Protein AF-A0A7W0XVF6-F1 (afdb_monomer)

Foldseek 3Di:
DDPPPPPPPPPPPPPPDQDPLLVVLLVLLLVQLVVLLVVLVCLLVCVQVVLVVCVVPPVDPDDSVVSSVVSNVSSVVSNVLSVLSNVLSVVSSVLAPVSLVSLLVSLVVLLVVLVVCVVVVVPPVSVVSNVSSVSSNVSCPDPSNVVSNDDDPDPPPPPDPPDDD

Radius of gyration: 24.44 Å; Cα contacts (8 Å, |Δi|>4): 143; chains: 1; bounding box: 48×27×88 Å

Solvent-accessible surface area (backbone atoms only — not comparable to full-atom values): 9059 Å² total; per-residue (Å²): 135,84,80,80,70,76,78,70,77,76,73,72,84,66,79,85,67,75,49,72,46,49,51,50,31,28,50,48,27,38,50,52,12,48,53,33,35,52,50,18,51,48,46,61,74,43,33,69,60,54,44,50,51,48,42,72,72,59,77,48,88,68,54,69,68,59,49,44,49,49,51,48,53,54,22,53,51,31,37,53,53,12,51,49,24,40,51,22,21,57,35,44,73,68,36,42,57,69,25,54,55,50,39,47,54,50,30,48,50,46,31,53,56,19,49,55,34,40,76,72,63,52,50,70,62,20,51,50,47,30,52,50,23,51,50,36,47,56,34,59,67,34,70,72,38,49,60,56,36,50,76,77,81,73,75,76,71,75,76,74,78,92,76,88,128

Secondary structure (DSSP, 8-state):
----------------PPPHHHHHHHHHHHHHHHHHHHHHHHHHHTHHHHHHHHHHHH---S-HHHHHHHHHHHHHHHHHHHHHHHHHHHHHHTT-HHHHHHHHHHHHHHHHHHHHHHHTT-HHHHHHHHHHHHHHHHHHHSHHHHHHTSPPPP-------S---

Structure (mmCIF, N/CA/C/O backbone):
data_AF-A0A7W0XVF6-F1
#
_entry.id   AF-A0A7W0XVF6-F1
#
loop_
_atom_site.group_PDB
_atom_site.id
_atom_site.type_symbol
_atom_site.label_atom_id
_atom_site.label_alt_id
_atom_site.label_comp_id
_atom_site.label_asym_id
_atom_site.label_entity_id
_atom_site.label_seq_id
_atom_site.pdbx_PDB_ins_code
_atom_site.Cartn_x
_atom_site.Cartn_y
_atom_site.Cartn_z
_atom_site.occupancy
_atom_site.B_iso_or_equiv
_atom_site.auth_seq_id
_atom_site.auth_comp_id
_atom_site.auth_asym_id
_atom_site.auth_atom_id
_atom_site.pdbx_PDB_model_num
ATOM 1 N N . MET A 1 1 ? -26.025 3.541 58.270 1.00 55.50 1 MET A N 1
ATOM 2 C CA . MET A 1 1 ? -26.269 4.374 57.076 1.00 55.50 1 MET A CA 1
ATOM 3 C C . MET A 1 1 ? -25.455 3.740 55.975 1.00 55.50 1 MET A C 1
ATOM 5 O O . MET A 1 1 ? -24.265 4.001 55.889 1.00 55.50 1 MET A O 1
ATOM 9 N N . ASP A 1 2 ? -26.069 2.806 55.255 1.00 56.22 2 ASP A N 1
ATOM 10 C CA . ASP A 1 2 ? -25.401 2.071 54.187 1.00 56.22 2 ASP A CA 1
ATOM 11 C C . ASP A 1 2 ? -25.319 2.967 52.956 1.00 56.22 2 ASP A C 1
ATOM 13 O O . ASP A 1 2 ? -26.329 3.378 52.381 1.00 56.22 2 ASP A O 1
ATOM 17 N N . GLU A 1 3 ? -24.092 3.325 52.607 1.00 61.44 3 GLU A N 1
ATOM 18 C CA . GLU A 1 3 ? -23.763 4.113 51.435 1.00 61.44 3 GLU A CA 1
ATOM 19 C C . GLU A 1 3 ? -24.025 3.240 50.201 1.00 61.44 3 GLU A C 1
ATOM 21 O O . GLU A 1 3 ? -23.251 2.345 49.853 1.00 61.44 3 GLU A O 1
ATOM 26 N N . LEU A 1 4 ? -25.185 3.458 49.576 1.00 62.78 4 LEU A N 1
ATOM 27 C CA . LEU A 1 4 ? -25.559 2.893 48.283 1.00 62.78 4 LEU A CA 1
ATOM 28 C C . LEU A 1 4 ? -24.587 3.426 47.228 1.00 62.78 4 LEU A C 1
ATOM 30 O O . LEU A 1 4 ? -24.886 4.378 46.511 1.00 62.78 4 LEU A O 1
ATOM 34 N N . THR A 1 5 ? -23.406 2.820 47.142 1.00 67.88 5 THR A N 1
ATOM 35 C CA . THR A 1 5 ? -22.471 3.046 46.045 1.00 67.88 5 THR A CA 1
ATOM 36 C C . THR A 1 5 ? -23.208 2.698 44.752 1.00 67.88 5 THR A C 1
ATOM 38 O O . THR A 1 5 ? -23.641 1.551 44.580 1.00 67.88 5 THR A O 1
ATOM 41 N N . PRO A 1 6 ? -23.422 3.670 43.845 1.00 66.69 6 PRO A N 1
ATOM 42 C CA . PRO A 1 6 ? -24.086 3.406 42.583 1.00 66.69 6 PRO A CA 1
ATOM 43 C C . PRO A 1 6 ? -23.296 2.320 41.868 1.00 66.69 6 PRO A C 1
ATOM 45 O O . PRO A 1 6 ? -22.120 2.508 41.556 1.00 66.69 6 PRO A O 1
ATOM 48 N N . ARG A 1 7 ? -23.922 1.161 41.635 1.00 60.78 7 ARG A N 1
ATOM 49 C CA . ARG A 1 7 ? -23.343 0.130 40.776 1.00 60.78 7 ARG A CA 1
ATOM 50 C C . ARG A 1 7 ? -23.157 0.768 39.411 1.00 60.78 7 ARG A C 1
ATOM 52 O O . ARG A 1 7 ? -24.126 0.950 38.676 1.00 60.78 7 ARG A O 1
ATOM 59 N N . GLN A 1 8 ? -21.924 1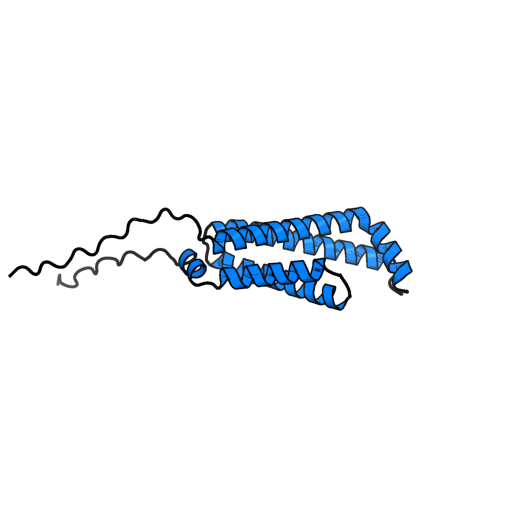.165 39.119 1.00 62.41 8 GLN A N 1
ATOM 60 C CA . GLN A 1 8 ? -21.558 1.726 37.836 1.00 62.41 8 GLN A CA 1
ATOM 61 C C . GLN A 1 8 ? -21.966 0.687 36.789 1.00 62.41 8 GLN A C 1
ATOM 63 O O . GLN A 1 8 ? -21.522 -0.462 36.896 1.00 62.41 8 GLN A O 1
ATOM 68 N N . PRO A 1 9 ? -22.869 1.028 35.852 1.00 54.50 9 PRO A N 1
ATOM 69 C CA . PRO A 1 9 ? -23.349 0.080 34.867 1.00 54.50 9 PRO A CA 1
ATOM 70 C C . PRO A 1 9 ? -22.137 -0.525 34.172 1.00 54.50 9 PRO A C 1
ATOM 72 O O . PRO A 1 9 ? -21.354 0.192 33.546 1.00 54.50 9 PRO A O 1
ATOM 75 N N . THR A 1 10 ? -21.946 -1.833 34.331 1.00 56.50 10 THR A N 1
ATOM 76 C CA . THR A 1 10 ? -20.981 -2.600 33.555 1.00 56.50 10 THR A CA 1
ATOM 77 C C . THR A 1 10 ? -21.386 -2.423 32.105 1.00 56.50 10 THR A C 1
ATOM 79 O O . THR A 1 10 ? -22.353 -3.028 31.643 1.00 56.50 10 THR A O 1
ATOM 82 N N . ALA A 1 11 ? -20.709 -1.501 31.415 1.00 57.53 11 ALA A N 1
ATOM 83 C CA . ALA A 1 11 ? -20.992 -1.208 30.024 1.00 57.53 11 ALA A CA 1
ATOM 84 C C . ALA A 1 11 ? -20.984 -2.545 29.269 1.00 57.53 11 ALA A C 1
ATOM 86 O O . ALA A 1 11 ? -20.027 -3.315 29.424 1.00 57.53 11 ALA A O 1
ATOM 87 N N . PRO A 1 12 ? -22.060 -2.870 28.530 1.00 49.75 12 PRO A N 1
ATOM 88 C CA . PRO A 1 12 ? -22.161 -4.148 27.850 1.00 49.75 12 PRO A CA 1
ATOM 89 C C . PRO A 1 12 ? -20.921 -4.322 26.983 1.00 49.75 12 PRO A C 1
ATOM 91 O O . PRO A 1 12 ? -20.502 -3.374 26.316 1.00 49.75 12 PRO A O 1
ATOM 94 N N . ALA A 1 13 ? -20.322 -5.515 27.035 1.00 53.12 13 ALA A N 1
ATOM 95 C CA . ALA A 1 13 ? -19.206 -5.899 26.186 1.00 53.12 13 ALA A CA 1
ATOM 96 C C . ALA A 1 13 ? -19.626 -5.662 24.734 1.00 53.12 13 ALA A C 1
ATOM 98 O O . ALA A 1 13 ? -20.335 -6.476 24.142 1.00 53.12 13 ALA A O 1
ATOM 99 N N . SER A 1 14 ? -19.277 -4.492 24.199 1.00 55.81 14 SER A N 1
ATOM 100 C CA . SER A 1 14 ? -19.710 -4.078 22.879 1.00 55.81 14 SER A CA 1
ATOM 101 C C . SER A 1 14 ? -19.235 -5.148 21.912 1.00 55.81 14 SER A C 1
ATOM 103 O O . SER A 1 14 ? -18.069 -5.558 21.940 1.00 55.81 14 SER A O 1
ATOM 105 N N . SER A 1 15 ? -20.161 -5.671 21.104 1.00 53.00 15 SER A N 1
ATOM 106 C CA . SER A 1 15 ? -19.811 -6.570 20.013 1.00 53.00 15 SER A CA 1
ATOM 107 C C . SER A 1 15 ? -18.684 -5.881 19.253 1.00 53.00 15 SER A C 1
ATOM 109 O O . SER A 1 15 ? -18.896 -4.781 18.736 1.00 53.00 15 SER A O 1
ATOM 111 N N . ARG A 1 16 ? -17.475 -6.454 19.287 1.00 70.12 16 ARG A N 1
ATOM 112 C CA . ARG A 1 16 ? -16.251 -5.824 18.775 1.00 70.12 16 ARG A CA 1
ATOM 113 C C . ARG A 1 16 ? -16.277 -5.825 17.251 1.00 70.12 16 ARG A C 1
ATOM 115 O O . ARG A 1 16 ? -15.502 -6.513 16.595 1.00 70.12 16 ARG A O 1
ATOM 122 N N . LEU A 1 17 ? -17.225 -5.107 16.671 1.00 81.12 17 LEU A N 1
ATOM 123 C CA . LEU A 1 17 ? -17.181 -4.736 15.276 1.00 81.12 17 LEU A CA 1
ATOM 124 C C . LEU A 1 17 ? -16.053 -3.709 15.144 1.00 81.12 17 LEU A C 1
ATOM 126 O O . LEU A 1 17 ? -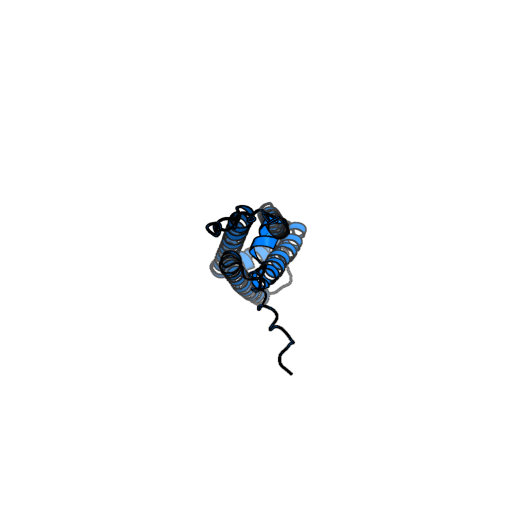16.008 -2.760 15.931 1.00 81.12 17 LEU A O 1
ATOM 130 N N . PRO A 1 18 ? -15.122 -3.899 14.193 1.00 83.19 18 PRO A N 1
ATOM 131 C CA . PRO A 1 18 ? -14.054 -2.938 13.985 1.00 83.19 18 PRO A CA 1
ATOM 132 C C . PRO A 1 18 ? -14.661 -1.564 13.666 1.00 83.19 18 PRO A C 1
ATOM 134 O O . PRO A 1 18 ? -15.617 -1.503 12.877 1.00 83.19 18 PRO A O 1
ATOM 137 N N . PRO A 1 19 ? -14.108 -0.473 14.233 1.00 87.62 19 PRO A N 1
ATOM 138 C CA . PRO A 1 19 ? -14.532 0.885 13.926 1.00 87.62 19 PRO A CA 1
ATOM 139 C C . PRO A 1 19 ? -14.560 1.139 12.419 1.00 87.62 19 PRO A C 1
ATOM 141 O O . PRO A 1 19 ? -13.839 0.498 11.639 1.00 87.62 19 PRO A O 1
ATOM 144 N N . ARG A 1 20 ? -15.399 2.083 11.987 1.00 88.81 20 ARG A N 1
ATOM 145 C CA . ARG A 1 20 ? -15.562 2.406 10.563 1.00 88.81 20 ARG A CA 1
ATOM 146 C C . ARG A 1 20 ? -14.225 2.803 9.935 1.00 88.81 20 ARG A C 1
ATOM 148 O O . ARG A 1 20 ? -13.935 2.398 8.815 1.00 88.81 20 ARG A O 1
ATOM 155 N N . GLU A 1 21 ? -13.398 3.511 10.685 1.00 88.69 21 GLU A N 1
ATOM 156 C CA . GLU A 1 21 ? -12.068 3.987 10.317 1.00 88.69 21 GLU A CA 1
ATOM 157 C C . GLU A 1 21 ? -11.142 2.806 10.020 1.00 88.69 21 GLU A C 1
ATOM 159 O O . GLU A 1 21 ? -10.509 2.757 8.968 1.00 88.69 21 GLU A O 1
ATOM 164 N N . VAL A 1 22 ? -11.139 1.799 10.901 1.00 87.06 22 VAL A N 1
ATOM 165 C CA . VAL A 1 22 ? -10.349 0.570 10.741 1.00 87.06 22 VAL A CA 1
ATOM 166 C C . VAL A 1 22 ? -10.823 -0.214 9.521 1.00 87.06 22 VAL A C 1
ATOM 168 O O . VAL A 1 22 ? -10.000 -0.720 8.760 1.00 87.06 22 VAL A O 1
ATOM 171 N N . ARG A 1 23 ? -12.138 -0.295 9.286 1.00 92.06 23 ARG A N 1
ATOM 172 C CA . ARG A 1 23 ? -12.697 -0.948 8.093 1.00 92.06 23 ARG A CA 1
ATOM 173 C C . ARG A 1 23 ? -12.285 -0.247 6.801 1.00 92.06 23 ARG A C 1
ATOM 175 O O . ARG A 1 23 ? -11.890 -0.932 5.861 1.00 92.06 23 ARG A O 1
ATOM 182 N N . ILE A 1 24 ? -12.368 1.083 6.755 1.00 91.56 24 ILE A N 1
ATOM 183 C CA . ILE A 1 24 ? -11.977 1.870 5.577 1.00 91.56 24 ILE A CA 1
ATOM 184 C C . ILE A 1 24 ? -10.469 1.745 5.347 1.00 91.56 24 ILE A C 1
ATOM 186 O O . ILE A 1 24 ? -10.060 1.415 4.238 1.00 91.56 24 ILE A O 1
ATOM 190 N N . ALA A 1 25 ? -9.649 1.910 6.389 1.00 88.44 25 ALA A N 1
ATOM 191 C CA . ALA A 1 25 ? -8.197 1.755 6.299 1.00 88.44 25 ALA A CA 1
ATOM 192 C C . ALA A 1 25 ? -7.803 0.349 5.824 1.00 88.44 25 ALA A C 1
ATOM 194 O O . ALA A 1 25 ? -6.950 0.199 4.957 1.00 88.44 25 ALA A O 1
ATOM 195 N N . THR A 1 26 ? -8.477 -0.686 6.332 1.00 90.25 26 THR A N 1
ATOM 196 C CA . THR A 1 26 ? -8.285 -2.069 5.877 1.00 90.25 26 THR A CA 1
ATOM 197 C C . THR A 1 26 ? -8.641 -2.220 4.396 1.00 90.25 26 THR A C 1
ATOM 199 O O . THR A 1 26 ? -7.888 -2.837 3.649 1.00 90.25 26 THR A O 1
ATOM 202 N N . GLY A 1 27 ? -9.763 -1.643 3.956 1.00 91.38 27 GLY A N 1
ATOM 203 C CA . GLY A 1 27 ? -10.163 -1.641 2.547 1.00 91.38 27 GLY A CA 1
ATOM 204 C C . GLY A 1 27 ? -9.136 -0.952 1.645 1.00 91.38 27 GLY A C 1
ATOM 205 O O . GLY A 1 27 ? -8.778 -1.500 0.607 1.00 91.38 27 GLY A O 1
ATOM 206 N N . LEU A 1 28 ? -8.605 0.195 2.076 1.00 90.94 28 LEU A N 1
ATOM 207 C CA . LEU A 1 28 ? -7.546 0.914 1.365 1.00 90.94 28 LEU A CA 1
ATOM 208 C C . LEU A 1 28 ? -6.246 0.108 1.295 1.00 90.94 28 LEU A C 1
ATOM 210 O O . LEU A 1 28 ? -5.638 0.053 0.233 1.00 90.94 28 LEU A O 1
ATOM 214 N N . LEU A 1 29 ? -5.842 -0.562 2.379 1.00 90.19 29 LEU A N 1
ATOM 215 C CA . LEU A 1 29 ? -4.668 -1.441 2.381 1.00 90.19 29 LEU A CA 1
ATOM 216 C C . LEU A 1 29 ? -4.820 -2.593 1.378 1.00 90.19 29 LEU A C 1
ATOM 218 O O . LEU A 1 29 ? -3.885 -2.879 0.634 1.00 90.19 29 LEU A O 1
ATOM 222 N N . PHE A 1 30 ? -5.998 -3.220 1.302 1.00 92.31 30 PHE A N 1
ATOM 223 C CA . PHE A 1 30 ? -6.258 -4.251 0.293 1.00 92.31 30 PHE A CA 1
ATOM 224 C C . PHE A 1 30 ? -6.253 -3.686 -1.128 1.00 92.31 30 PHE A C 1
ATOM 226 O O . PHE A 1 30 ? -5.659 -4.299 -2.010 1.00 92.31 30 PHE A O 1
ATOM 233 N N . ALA A 1 31 ? -6.874 -2.525 -1.353 1.00 91.44 31 ALA A N 1
ATOM 234 C CA . ALA A 1 31 ? -6.886 -1.880 -2.662 1.00 91.44 31 ALA A CA 1
ATOM 235 C C . ALA A 1 31 ? -5.466 -1.512 -3.122 1.00 91.44 31 ALA A C 1
ATOM 237 O O . ALA A 1 31 ? -5.085 -1.836 -4.242 1.00 91.44 31 ALA A O 1
ATOM 238 N N . LEU A 1 32 ? -4.658 -0.918 -2.238 1.00 89.06 32 LEU A N 1
ATOM 239 C CA . LEU A 1 32 ? -3.248 -0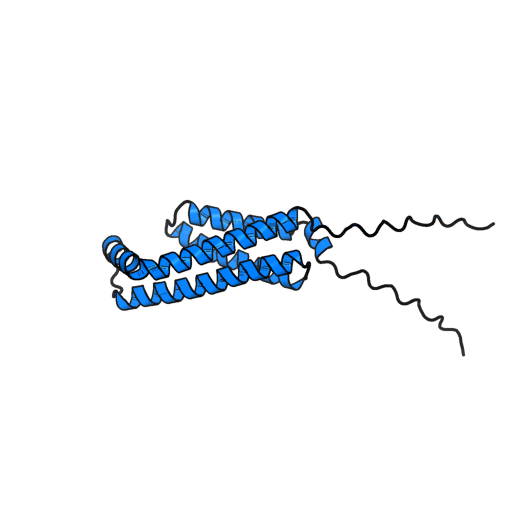.613 -2.487 1.00 89.06 32 LEU A CA 1
ATOM 240 C C . LEU A 1 32 ? -2.453 -1.878 -2.809 1.00 89.06 32 LEU A C 1
ATOM 242 O O . LEU A 1 32 ? -1.758 -1.927 -3.822 1.00 89.06 32 LEU A O 1
ATOM 246 N N . GLY A 1 33 ? -2.600 -2.922 -1.990 1.00 89.19 33 GLY A N 1
ATOM 247 C CA . GLY A 1 33 ? -1.932 -4.200 -2.217 1.00 89.19 33 GLY A CA 1
ATOM 248 C C . GLY A 1 33 ? -2.310 -4.834 -3.557 1.00 89.19 33 GLY A C 1
ATOM 249 O O . GLY A 1 33 ? -1.434 -5.302 -4.286 1.00 89.19 33 GLY A O 1
ATOM 250 N N . ALA A 1 34 ? -3.594 -4.796 -3.920 1.00 91.62 34 ALA A N 1
ATOM 251 C CA . ALA A 1 34 ? -4.093 -5.304 -5.193 1.00 91.62 34 ALA A CA 1
ATOM 252 C C . ALA A 1 34 ? -3.540 -4.508 -6.381 1.00 91.62 34 ALA A C 1
ATOM 254 O O . ALA A 1 34 ? -3.021 -5.109 -7.317 1.00 91.62 34 ALA A O 1
ATOM 255 N N . VAL A 1 35 ? -3.578 -3.172 -6.327 1.00 90.38 35 VAL A N 1
ATOM 256 C CA . VAL A 1 35 ? -3.034 -2.310 -7.389 1.00 90.38 35 VAL A CA 1
ATOM 257 C C . VAL A 1 35 ? -1.534 -2.541 -7.568 1.00 90.38 35 VAL A C 1
ATOM 259 O O . VAL A 1 35 ? -1.082 -2.706 -8.697 1.00 90.38 35 VAL A O 1
ATOM 262 N N . MET A 1 36 ? -0.764 -2.628 -6.480 1.00 87.69 36 MET A N 1
ATOM 263 C CA . MET A 1 36 ? 0.672 -2.925 -6.549 1.00 87.69 36 MET A CA 1
ATOM 264 C C . MET A 1 36 ? 0.952 -4.293 -7.170 1.00 87.69 36 MET A C 1
ATOM 266 O O . MET A 1 36 ? 1.831 -4.416 -8.020 1.00 87.69 36 MET A O 1
ATOM 270 N N . THR A 1 37 ? 0.182 -5.308 -6.778 1.00 90.56 37 THR A N 1
ATOM 271 C CA . THR A 1 37 ? 0.321 -6.674 -7.295 1.00 90.56 37 THR A CA 1
ATOM 272 C C . THR A 1 37 ? -0.010 -6.731 -8.784 1.00 90.56 37 THR A C 1
ATOM 274 O O . THR A 1 37 ? 0.759 -7.287 -9.563 1.00 90.56 37 THR A O 1
ATOM 277 N N . LEU A 1 38 ? -1.118 -6.110 -9.200 1.00 91.06 38 LEU A N 1
ATOM 278 C CA . LEU A 1 38 ? -1.510 -6.026 -10.606 1.00 91.06 38 LEU A CA 1
ATOM 279 C C . LEU A 1 38 ? -0.470 -5.268 -11.431 1.00 91.06 38 LEU A C 1
ATOM 281 O O . LEU A 1 38 ? -0.101 -5.732 -12.506 1.00 91.06 38 LEU A O 1
ATOM 285 N N . ASN A 1 39 ? 0.048 -4.153 -10.911 1.00 86.38 39 ASN A N 1
ATOM 286 C CA . ASN A 1 39 ? 1.080 -3.377 -11.588 1.00 86.38 39 ASN A CA 1
ATOM 287 C C . ASN A 1 39 ? 2.383 -4.174 -11.742 1.00 86.38 39 ASN A C 1
ATOM 289 O O . ASN A 1 39 ? 2.988 -4.160 -12.806 1.00 86.38 39 ASN A O 1
ATOM 293 N N . ALA A 1 40 ? 2.792 -4.921 -10.716 1.00 88.75 40 ALA A N 1
ATOM 294 C CA . ALA A 1 40 ? 3.970 -5.778 -10.789 1.00 88.75 40 ALA A CA 1
ATOM 295 C C . ALA A 1 40 ? 3.806 -6.929 -11.790 1.00 88.75 40 ALA A C 1
ATOM 297 O O . ALA A 1 40 ? 4.730 -7.232 -12.541 1.00 88.75 40 ALA A O 1
ATOM 298 N N . ILE A 1 41 ? 2.628 -7.562 -11.826 1.00 89.81 41 ILE A N 1
ATOM 299 C CA . ILE A 1 41 ? 2.326 -8.613 -12.804 1.00 89.81 41 ILE A CA 1
ATOM 300 C C . ILE A 1 41 ? 2.349 -8.028 -14.218 1.00 89.81 41 ILE A C 1
ATOM 302 O O . ILE A 1 41 ? 3.003 -8.591 -15.091 1.00 89.81 41 ILE A O 1
ATOM 306 N N . ALA A 1 42 ? 1.693 -6.886 -14.441 1.00 87.88 42 ALA A N 1
ATOM 307 C CA . ALA A 1 42 ? 1.709 -6.204 -15.730 1.00 87.88 42 ALA A CA 1
ATOM 308 C C . ALA A 1 42 ? 3.142 -5.838 -16.149 1.00 87.88 42 ALA A C 1
ATOM 310 O O . ALA A 1 42 ? 3.548 -6.146 -17.266 1.00 87.88 42 ALA A O 1
ATOM 311 N N . ALA A 1 43 ? 3.937 -5.271 -15.240 1.00 86.44 43 ALA A N 1
ATOM 312 C CA . ALA A 1 43 ? 5.329 -4.927 -15.500 1.00 86.44 43 ALA A CA 1
ATOM 313 C C . ALA A 1 43 ? 6.186 -6.153 -15.855 1.00 86.44 43 ALA A C 1
ATOM 315 O O . ALA A 1 43 ? 7.035 -6.050 -16.732 1.00 86.44 43 ALA A O 1
ATOM 316 N N . LEU A 1 44 ? 5.947 -7.319 -15.241 1.00 88.81 44 LEU A N 1
ATOM 317 C CA . LEU A 1 44 ? 6.640 -8.567 -15.585 1.00 88.81 44 LEU A CA 1
ATOM 318 C C . LEU A 1 44 ? 6.212 -9.123 -16.946 1.00 88.81 44 LEU A C 1
ATOM 320 O O . LEU A 1 44 ? 7.070 -9.535 -17.728 1.00 88.81 44 LEU A O 1
ATOM 324 N N . VAL A 1 45 ? 4.906 -9.139 -17.223 1.00 91.94 45 VAL A N 1
ATOM 325 C CA . VAL A 1 45 ? 4.337 -9.672 -18.472 1.00 91.94 45 VAL A CA 1
ATOM 326 C C . VAL A 1 45 ? 4.756 -8.816 -19.664 1.00 91.94 45 VAL A C 1
ATOM 328 O O . VAL A 1 45 ? 5.239 -9.345 -20.661 1.00 91.94 45 VAL A O 1
ATOM 331 N N . PHE A 1 46 ? 4.642 -7.495 -19.538 1.00 88.62 46 PHE A N 1
ATOM 332 C CA . PHE A 1 46 ? 4.931 -6.534 -20.604 1.00 88.62 46 PHE A CA 1
ATOM 333 C C . PHE A 1 46 ? 6.356 -5.968 -20.536 1.00 88.62 46 PHE A C 1
ATOM 335 O O . PHE A 1 46 ? 6.661 -4.981 -21.201 1.00 88.62 46 PHE A O 1
ATOM 342 N N . ARG A 1 47 ? 7.263 -6.580 -19.757 1.00 84.94 47 ARG A N 1
ATOM 343 C CA . ARG A 1 47 ? 8.615 -6.038 -19.507 1.00 84.94 47 ARG A CA 1
ATOM 344 C C . ARG A 1 47 ? 9.399 -5.726 -20.780 1.00 84.94 47 ARG A C 1
ATOM 346 O O . ARG A 1 47 ? 10.161 -4.769 -20.803 1.00 84.94 47 ARG A O 1
ATOM 353 N N . GLY A 1 48 ? 9.241 -6.552 -21.817 1.00 82.44 48 GLY A N 1
ATOM 354 C CA . GLY A 1 48 ? 9.952 -6.392 -23.084 1.00 82.44 48 GLY A CA 1
ATOM 355 C C . GLY A 1 48 ? 9.475 -5.164 -23.849 1.00 82.44 48 GLY A C 1
ATOM 356 O O . GLY A 1 48 ? 10.297 -4.400 -24.344 1.00 82.44 48 GLY A O 1
ATOM 357 N N . ASP A 1 49 ? 8.162 -4.949 -23.883 1.00 85.62 49 ASP A N 1
ATOM 358 C CA . ASP A 1 49 ? 7.552 -3.809 -24.566 1.00 85.62 49 ASP A CA 1
ATOM 359 C C . ASP A 1 49 ? 7.814 -2.510 -23.796 1.00 85.62 49 ASP A C 1
ATOM 361 O O . ASP A 1 49 ? 8.188 -1.508 -24.399 1.00 85.62 49 ASP A O 1
ATOM 365 N N . ILE A 1 50 ? 7.735 -2.552 -22.459 1.00 81.75 50 ILE A N 1
ATOM 366 C CA . ILE A 1 50 ? 8.084 -1.419 -21.588 1.00 81.75 50 ILE A CA 1
ATOM 367 C C . ILE A 1 50 ? 9.558 -1.036 -21.764 1.00 81.75 50 ILE A C 1
ATOM 369 O O . ILE A 1 50 ? 9.866 0.145 -21.899 1.00 81.75 50 ILE A O 1
ATOM 373 N N . ALA A 1 51 ? 10.473 -2.012 -21.783 1.00 81.94 51 ALA A N 1
ATOM 374 C CA . ALA A 1 51 ? 11.898 -1.738 -21.947 1.00 81.94 51 ALA A CA 1
ATOM 375 C C . ALA A 1 51 ? 12.212 -1.100 -23.308 1.00 81.94 51 ALA A C 1
ATOM 377 O O . ALA A 1 51 ? 12.971 -0.137 -23.359 1.00 81.94 51 ALA A O 1
ATOM 378 N N . ARG A 1 52 ? 11.604 -1.597 -24.394 1.00 82.12 52 ARG A N 1
ATOM 379 C CA . ARG A 1 52 ? 11.775 -1.019 -25.738 1.00 82.12 52 ARG A CA 1
ATOM 380 C C . ARG A 1 52 ? 11.195 0.391 -25.821 1.00 82.12 52 ARG A C 1
ATOM 382 O O . ARG A 1 52 ? 11.909 1.307 -26.201 1.00 82.12 52 ARG A O 1
ATOM 389 N N . SER A 1 53 ? 9.953 0.577 -25.368 1.00 82.00 53 SER A N 1
ATOM 390 C CA . SER A 1 53 ? 9.296 1.891 -25.353 1.00 82.00 53 SER A CA 1
ATOM 391 C C . SER A 1 53 ? 10.097 2.921 -24.555 1.00 82.00 53 SER A C 1
ATOM 393 O O . SER A 1 53 ? 10.237 4.057 -24.987 1.00 82.00 53 SER A O 1
ATOM 395 N N . ALA A 1 54 ? 10.663 2.533 -23.409 1.00 78.00 54 ALA A N 1
ATOM 396 C CA . ALA A 1 54 ? 11.478 3.432 -22.598 1.00 78.00 54 ALA A CA 1
ATOM 397 C C . ALA A 1 54 ? 12.828 3.776 -23.253 1.00 78.00 54 ALA A C 1
ATOM 399 O O . ALA A 1 54 ? 13.326 4.884 -23.057 1.00 78.00 54 ALA A O 1
ATOM 400 N N . GLN A 1 55 ? 13.428 2.861 -24.023 1.00 78.25 55 GLN A N 1
ATOM 401 C CA . GLN A 1 55 ? 14.633 3.164 -24.803 1.00 78.25 55 GLN A CA 1
ATOM 402 C C . GLN A 1 55 ? 14.338 4.148 -25.939 1.00 78.25 55 GLN A C 1
ATOM 404 O O . GLN A 1 55 ? 15.124 5.076 -26.138 1.00 78.25 55 GLN A O 1
ATOM 409 N N . ASP A 1 56 ? 13.2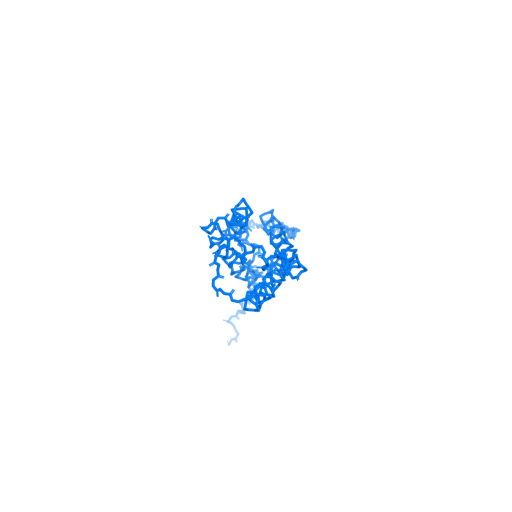04 3.971 -26.619 1.00 81.25 56 ASP A N 1
ATOM 410 C CA . ASP A 1 56 ? 12.768 4.843 -27.712 1.00 81.25 56 ASP A CA 1
ATOM 411 C C . ASP A 1 56 ? 12.425 6.257 -27.209 1.00 81.25 56 ASP A C 1
ATOM 413 O O . ASP A 1 56 ? 12.828 7.243 -27.825 1.00 81.25 56 ASP A O 1
ATOM 417 N N . ASP A 1 57 ? 11.752 6.368 -26.058 1.00 75.12 57 ASP A N 1
ATOM 418 C CA . ASP A 1 57 ? 11.321 7.658 -25.504 1.00 75.12 57 ASP A CA 1
ATOM 419 C C . ASP A 1 57 ? 12.435 8.427 -24.783 1.00 75.12 57 ASP A C 1
ATOM 421 O O . ASP A 1 57 ? 12.460 9.659 -24.822 1.00 75.12 57 ASP A O 1
ATOM 425 N N . MET A 1 58 ? 13.343 7.744 -24.075 1.00 62.53 58 MET A N 1
ATOM 426 C CA . MET A 1 58 ? 14.229 8.435 -23.129 1.00 62.53 58 MET A CA 1
ATOM 427 C C . MET A 1 58 ? 15.648 8.732 -23.635 1.00 62.53 58 MET A C 1
ATOM 429 O O . MET A 1 58 ? 16.437 9.277 -22.864 1.00 62.53 58 MET A O 1
ATOM 433 N N . ALA A 1 59 ? 16.015 8.408 -24.883 1.00 59.41 59 ALA A N 1
ATOM 434 C CA . ALA A 1 59 ? 17.415 8.492 -25.347 1.00 59.41 59 ALA A CA 1
ATOM 435 C C . ALA A 1 59 ? 18.399 7.883 -24.317 1.00 59.41 59 ALA A C 1
ATOM 437 O O . ALA A 1 59 ? 19.509 8.373 -24.086 1.00 59.41 59 ALA A O 1
ATOM 438 N N . VAL A 1 60 ? 17.936 6.850 -23.608 1.00 60.28 60 VAL A N 1
ATOM 439 C CA . VAL A 1 60 ? 18.597 6.319 -22.422 1.00 60.28 60 VAL A CA 1
ATOM 440 C C . VAL A 1 60 ? 19.763 5.451 -22.870 1.00 60.28 60 VAL A C 1
ATOM 442 O O . VAL A 1 60 ? 19.594 4.454 -23.561 1.00 60.28 60 VAL A O 1
ATOM 445 N N . VAL A 1 61 ? 20.964 5.821 -22.419 1.00 70.50 61 VAL A N 1
ATOM 446 C CA . VAL A 1 61 ? 22.231 5.111 -22.688 1.00 70.50 61 VAL A CA 1
ATOM 447 C C . VAL A 1 61 ? 22.298 3.751 -21.964 1.00 70.50 61 VAL A C 1
ATOM 449 O O . VAL A 1 61 ? 23.268 3.010 -22.099 1.00 70.50 61 VAL A O 1
ATOM 452 N N . ILE A 1 62 ? 21.276 3.398 -21.177 1.00 75.94 62 ILE A N 1
ATOM 453 C CA . ILE A 1 62 ? 21.236 2.139 -20.432 1.00 75.94 62 ILE A CA 1
ATOM 454 C C . ILE A 1 62 ? 20.915 0.991 -21.406 1.00 75.94 62 ILE A C 1
ATOM 456 O O . ILE A 1 62 ? 19.890 1.033 -22.099 1.00 75.94 62 ILE A O 1
ATOM 460 N N . PRO A 1 63 ? 21.758 -0.054 -21.459 1.00 82.25 63 PRO A N 1
ATOM 461 C CA . PRO A 1 63 ? 21.516 -1.188 -22.334 1.00 82.25 63 PRO A CA 1
ATOM 462 C C . PRO A 1 63 ? 20.271 -1.984 -21.895 1.00 82.25 63 PRO A C 1
ATOM 464 O O . PRO A 1 63 ? 19.862 -1.983 -20.729 1.00 82.25 63 PRO A O 1
ATOM 467 N N . ALA A 1 64 ? 19.615 -2.629 -22.865 1.00 79.12 64 ALA A N 1
ATOM 468 C CA . ALA A 1 64 ? 18.277 -3.210 -22.697 1.00 79.12 64 ALA A CA 1
ATOM 469 C C . ALA A 1 64 ? 18.226 -4.318 -21.628 1.00 79.12 64 ALA A C 1
ATOM 471 O O . ALA A 1 64 ? 17.220 -4.496 -20.937 1.00 79.12 64 ALA A O 1
ATOM 472 N N . ASP A 1 65 ? 19.326 -5.052 -21.470 1.00 84.06 65 ASP A N 1
ATOM 473 C CA . ASP A 1 65 ? 19.516 -6.089 -20.460 1.00 84.06 65 ASP A CA 1
ATOM 474 C C . ASP A 1 65 ? 19.472 -5.512 -19.036 1.00 84.06 65 ASP A C 1
ATOM 476 O O . ASP A 1 65 ? 18.751 -6.038 -18.179 1.00 84.06 65 ASP A O 1
ATOM 480 N N . GLN A 1 66 ? 20.147 -4.386 -18.796 1.00 86.00 66 GLN A N 1
ATOM 481 C CA . GLN A 1 66 ? 20.127 -3.699 -17.505 1.00 86.00 66 GLN A CA 1
ATOM 482 C C . GLN A 1 66 ? 18.738 -3.148 -17.183 1.00 86.00 66 GLN A C 1
ATOM 484 O O . GLN A 1 66 ? 18.255 -3.329 -16.063 1.00 86.00 66 GLN A O 1
ATOM 489 N N . LEU A 1 67 ? 18.054 -2.550 -18.164 1.00 83.62 67 LEU A N 1
ATOM 490 C CA . LEU A 1 67 ? 16.692 -2.046 -17.975 1.00 83.62 67 LEU A CA 1
ATOM 491 C C . LEU A 1 67 ? 15.708 -3.180 -17.654 1.00 83.62 67 LEU A C 1
ATOM 493 O O . LEU A 1 67 ? 14.911 -3.069 -16.723 1.00 83.62 67 LEU A O 1
ATOM 497 N N . SER A 1 68 ? 15.801 -4.309 -18.362 1.00 82.75 68 SER A N 1
ATOM 498 C CA . SER A 1 68 ? 14.960 -5.483 -18.094 1.00 82.75 68 SER A CA 1
ATOM 499 C C . SER A 1 68 ? 15.195 -6.067 -16.694 1.00 82.75 68 SER A C 1
ATOM 501 O O . SER A 1 68 ? 14.248 -6.483 -16.014 1.00 82.75 68 SER A O 1
ATOM 503 N N . THR A 1 69 ? 16.449 -6.049 -16.233 1.00 87.44 69 THR A N 1
ATOM 504 C CA . THR A 1 69 ? 16.833 -6.486 -14.889 1.00 87.44 69 THR A CA 1
ATOM 505 C C . THR A 1 69 ? 16.246 -5.545 -13.843 1.00 87.44 69 THR A C 1
ATOM 507 O O . THR A 1 69 ? 15.611 -6.007 -12.896 1.00 87.44 69 THR A O 1
ATOM 510 N N . LEU A 1 70 ? 16.369 -4.231 -14.049 1.00 86.38 70 LEU A N 1
ATOM 511 C CA . LEU A 1 70 ? 15.808 -3.217 -13.160 1.00 86.38 70 LEU A CA 1
ATOM 512 C C . LEU A 1 70 ? 14.283 -3.344 -13.046 1.00 86.38 70 LEU A C 1
ATOM 514 O O . LEU A 1 70 ? 13.758 -3.369 -11.935 1.00 86.38 70 LEU A O 1
ATOM 518 N N . LEU A 1 71 ? 13.579 -3.497 -14.173 1.00 85.38 71 LEU A N 1
ATOM 519 C CA . LEU A 1 71 ? 12.129 -3.717 -14.199 1.00 85.38 71 LEU A CA 1
ATOM 520 C C . LEU A 1 71 ? 11.737 -4.998 -13.457 1.00 85.38 71 LEU A C 1
ATOM 522 O O . LEU A 1 71 ? 10.750 -5.010 -12.720 1.00 85.38 71 LEU A O 1
ATOM 526 N N . THR A 1 72 ? 12.522 -6.068 -13.602 1.00 87.69 72 THR A N 1
ATOM 527 C CA . THR A 1 72 ? 12.281 -7.331 -12.893 1.00 87.69 72 THR A CA 1
ATOM 528 C C . THR A 1 72 ? 12.441 -7.147 -11.382 1.00 87.69 72 THR A C 1
ATOM 530 O O . THR A 1 72 ? 11.542 -7.512 -10.626 1.00 87.69 72 THR A O 1
ATOM 533 N N . VAL A 1 73 ? 13.535 -6.525 -10.931 1.00 89.31 73 VAL A N 1
ATOM 534 C CA . VAL A 1 73 ? 13.779 -6.242 -9.506 1.00 89.31 73 VAL A CA 1
ATOM 535 C C . VAL A 1 73 ? 12.686 -5.337 -8.932 1.00 89.31 73 VAL A C 1
ATOM 537 O O . VAL A 1 73 ? 12.125 -5.646 -7.880 1.00 89.31 73 VAL A O 1
ATOM 540 N N . ALA A 1 74 ? 12.324 -4.263 -9.638 1.00 86.69 74 ALA A N 1
ATOM 541 C CA . ALA A 1 74 ? 11.259 -3.350 -9.229 1.00 86.69 74 ALA A CA 1
ATOM 542 C C . ALA A 1 74 ? 9.904 -4.066 -9.107 1.00 86.69 74 ALA A C 1
ATOM 544 O O . ALA A 1 74 ? 9.175 -3.856 -8.137 1.00 86.69 74 ALA A O 1
ATOM 545 N N . SER A 1 75 ? 9.589 -4.961 -10.044 1.00 87.19 75 SER A N 1
ATOM 546 C CA . SER A 1 75 ? 8.350 -5.744 -10.014 1.00 87.19 75 SER A CA 1
ATOM 547 C C . SER A 1 75 ? 8.314 -6.720 -8.838 1.00 87.19 75 SER A C 1
ATOM 549 O O . SER A 1 75 ? 7.297 -6.826 -8.154 1.00 87.19 75 SER A O 1
ATOM 551 N N . VAL A 1 76 ? 9.427 -7.399 -8.545 1.00 89.94 76 VAL A N 1
ATOM 552 C CA . VAL A 1 76 ? 9.532 -8.278 -7.368 1.00 89.94 76 VAL A CA 1
ATOM 553 C C . VAL A 1 76 ? 9.349 -7.478 -6.077 1.00 89.94 76 VAL A C 1
ATOM 555 O O . VAL A 1 76 ? 8.596 -7.896 -5.198 1.00 89.94 76 VAL A O 1
ATOM 558 N N . LEU A 1 77 ? 9.968 -6.300 -5.970 1.00 88.44 77 LEU A N 1
ATOM 559 C CA . LEU A 1 77 ? 9.778 -5.415 -4.818 1.00 88.44 77 LEU A CA 1
ATOM 560 C C . LEU A 1 77 ? 8.316 -4.970 -4.673 1.00 88.44 77 LEU A C 1
ATOM 562 O O . LEU A 1 77 ? 7.779 -5.008 -3.565 1.00 88.44 77 LEU A O 1
ATOM 566 N N . LEU A 1 78 ? 7.648 -4.611 -5.773 1.00 87.31 78 LEU A N 1
ATOM 567 C CA . LEU A 1 78 ? 6.224 -4.262 -5.770 1.00 87.31 78 LEU A CA 1
ATOM 568 C C . LEU A 1 78 ? 5.335 -5.436 -5.343 1.00 87.31 78 LEU A C 1
ATOM 570 O O . LEU A 1 78 ? 4.379 -5.220 -4.602 1.00 87.31 78 LEU A O 1
ATOM 574 N N . LEU A 1 79 ? 5.660 -6.672 -5.734 1.00 90.06 79 LEU A N 1
ATOM 575 C CA . LEU A 1 79 ? 4.9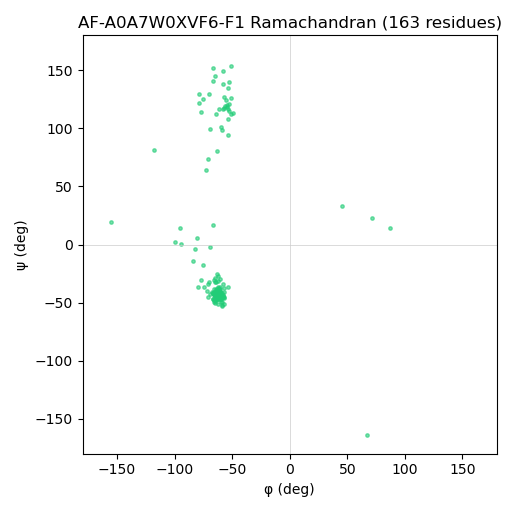61 -7.876 -5.265 1.00 90.06 79 LEU A CA 1
ATOM 576 C C . LEU A 1 79 ? 5.112 -8.078 -3.755 1.00 90.06 79 LEU A C 1
ATOM 578 O O . LEU A 1 79 ? 4.128 -8.351 -3.062 1.00 90.06 79 LEU A O 1
ATOM 582 N N . VAL A 1 80 ? 6.329 -7.919 -3.229 1.00 91.00 80 VAL A N 1
ATOM 583 C CA . VAL A 1 80 ? 6.598 -8.027 -1.787 1.00 91.00 80 VAL A CA 1
ATOM 584 C C . VAL A 1 80 ? 5.830 -6.948 -1.022 1.00 91.00 80 VAL A C 1
ATOM 586 O O . VAL A 1 80 ? 5.136 -7.254 -0.051 1.00 91.00 80 VAL A O 1
ATOM 589 N N . LEU A 1 81 ? 5.885 -5.698 -1.488 1.00 88.00 81 LEU A N 1
ATOM 590 C CA . LEU A 1 81 ? 5.136 -4.578 -0.914 1.00 88.00 81 LEU A CA 1
ATOM 591 C C . LEU A 1 81 ? 3.625 -4.805 -0.983 1.00 88.00 81 LEU A C 1
ATOM 593 O O . LEU A 1 81 ? 2.936 -4.603 0.017 1.00 88.00 81 LEU A O 1
ATOM 597 N N . GLY A 1 82 ? 3.106 -5.262 -2.122 1.00 89.88 82 GLY A N 1
ATOM 598 C CA . GLY A 1 82 ? 1.690 -5.573 -2.297 1.00 89.88 82 GLY A CA 1
ATOM 599 C C . GLY A 1 82 ? 1.224 -6.646 -1.313 1.00 89.88 82 GLY A C 1
ATOM 600 O O . GLY A 1 82 ? 0.225 -6.466 -0.615 1.00 89.88 82 GLY A O 1
ATOM 601 N N . THR A 1 83 ? 2.013 -7.710 -1.159 1.00 90.38 83 THR A N 1
ATOM 602 C CA . THR A 1 83 ? 1.750 -8.783 -0.191 1.00 90.38 83 THR A CA 1
ATOM 603 C C . THR A 1 83 ? 1.770 -8.262 1.246 1.00 90.38 83 THR A C 1
ATOM 605 O O . THR A 1 83 ? 0.876 -8.584 2.030 1.00 90.38 83 THR A O 1
ATOM 608 N N . LEU A 1 84 ? 2.739 -7.410 1.597 1.00 89.56 84 LEU A N 1
ATOM 609 C CA . LEU A 1 84 ? 2.817 -6.777 2.917 1.00 89.56 84 LEU A CA 1
ATOM 610 C C . LEU A 1 84 ? 1.589 -5.915 3.223 1.00 89.56 84 LEU A C 1
ATOM 612 O O . LEU A 1 84 ? 1.103 -5.955 4.350 1.00 89.56 84 LEU A O 1
ATOM 616 N N . HIS A 1 85 ? 1.047 -5.187 2.244 1.00 88.31 85 HIS A N 1
ATOM 617 C CA . HIS A 1 85 ? -0.177 -4.398 2.419 1.00 88.31 85 HIS A CA 1
ATOM 618 C C . HIS A 1 85 ? -1.397 -5.275 2.700 1.00 88.31 85 HIS A C 1
ATOM 620 O O . HIS A 1 85 ? -2.166 -4.995 3.622 1.00 88.31 85 HIS A O 1
ATOM 626 N N . VAL A 1 86 ? -1.547 -6.371 1.952 1.00 91.25 86 VAL A N 1
ATOM 627 C CA . VAL A 1 86 ? -2.608 -7.363 2.175 1.00 91.25 86 VAL A CA 1
ATOM 628 C C . VAL A 1 86 ? -2.478 -7.962 3.579 1.00 91.25 86 VAL A C 1
ATOM 630 O O . VAL A 1 86 ? -3.456 -8.012 4.330 1.00 91.25 86 VAL A O 1
ATOM 633 N N . LEU A 1 87 ? -1.263 -8.352 3.978 1.00 90.56 87 LEU A N 1
ATOM 634 C CA . LEU A 1 87 ? -0.990 -8.895 5.308 1.00 90.56 87 LEU A CA 1
ATOM 635 C C . LEU A 1 87 ? -1.296 -7.871 6.409 1.00 90.56 87 LEU A C 1
ATOM 637 O O . LEU A 1 87 ? -1.970 -8.195 7.389 1.00 90.56 87 LEU A O 1
ATOM 641 N N . ALA A 1 88 ? -0.850 -6.626 6.232 1.00 87.50 88 ALA A N 1
ATOM 642 C CA . ALA A 1 88 ? -1.123 -5.527 7.146 1.00 87.50 88 ALA A CA 1
ATOM 643 C C . ALA A 1 88 ? -2.632 -5.315 7.308 1.00 87.50 88 ALA A C 1
ATOM 645 O O . ALA A 1 88 ? -3.107 -5.242 8.438 1.00 87.50 88 ALA A O 1
ATOM 646 N N . GLY A 1 89 ? -3.404 -5.323 6.215 1.00 87.25 89 GLY A N 1
ATOM 647 C CA . GLY A 1 89 ? -4.865 -5.235 6.252 1.00 87.25 89 GLY A CA 1
ATOM 648 C C . GLY A 1 89 ? -5.508 -6.351 7.083 1.00 87.25 89 GLY A C 1
ATOM 649 O O . GLY A 1 89 ? -6.349 -6.085 7.947 1.00 87.25 89 GLY A O 1
ATOM 650 N N . VAL A 1 90 ? -5.061 -7.600 6.906 1.00 92.06 90 VAL A N 1
ATOM 651 C CA . VAL A 1 90 ? -5.531 -8.742 7.712 1.00 92.06 90 VAL A CA 1
ATOM 652 C C . VAL A 1 90 ? -5.228 -8.541 9.201 1.00 92.06 90 VAL A C 1
ATOM 654 O O . VAL A 1 90 ? -6.097 -8.770 10.046 1.00 92.06 90 VAL A O 1
ATOM 657 N N . TYR A 1 91 ? -4.017 -8.104 9.551 1.00 90.62 91 TYR A N 1
ATOM 658 C CA . TYR A 1 91 ? -3.612 -7.947 10.950 1.00 90.62 91 TYR A CA 1
ATOM 659 C C . TYR A 1 91 ? -4.179 -6.689 11.626 1.00 90.62 91 TYR A C 1
ATOM 661 O O . TYR A 1 91 ? -4.481 -6.733 12.821 1.00 90.62 91 TYR A O 1
ATOM 669 N N . VAL A 1 92 ? -4.407 -5.610 10.874 1.00 88.31 92 VAL A N 1
ATOM 670 C CA . VAL A 1 92 ? -5.121 -4.405 11.327 1.00 88.31 92 VAL A CA 1
ATOM 671 C C . VAL A 1 92 ? -6.557 -4.761 11.702 1.00 88.31 92 VAL A C 1
ATOM 673 O O . VAL A 1 92 ? -7.023 -4.413 12.789 1.00 88.31 92 VAL A O 1
ATOM 676 N N . ARG A 1 93 ? -7.232 -5.568 10.874 1.00 87.50 93 ARG A N 1
ATOM 677 C CA . ARG A 1 93 ? -8.581 -6.069 11.171 1.00 87.50 93 ARG A CA 1
ATOM 678 C C . ARG A 1 93 ? -8.632 -6.941 12.430 1.00 87.50 93 ARG A C 1
ATOM 680 O O . ARG A 1 93 ? -9.661 -6.985 13.095 1.00 87.50 93 ARG A O 1
ATOM 687 N N . ARG A 1 94 ? -7.521 -7.599 12.783 1.00 87.44 94 ARG A N 1
ATOM 688 C CA . ARG A 1 94 ? -7.368 -8.385 14.022 1.00 87.44 94 ARG A CA 1
ATOM 689 C C . ARG A 1 94 ? -7.025 -7.541 15.260 1.00 87.44 94 ARG A C 1
ATOM 691 O O . ARG A 1 94 ? -6.919 -8.112 16.339 1.00 87.44 94 ARG A O 1
ATOM 698 N N . GLY A 1 95 ? -6.826 -6.227 15.124 1.00 84.31 95 GLY A N 1
ATOM 699 C CA . GLY A 1 95 ? -6.569 -5.325 16.255 1.00 84.31 95 GLY A CA 1
ATOM 700 C C . GLY A 1 95 ? -5.191 -5.487 16.902 1.00 84.31 95 GLY A C 1
ATOM 701 O O . GLY A 1 95 ? -5.002 -5.116 18.056 1.00 84.31 95 GLY A O 1
ATOM 702 N N . ARG A 1 96 ? -4.196 -6.035 16.190 1.00 86.44 96 ARG A N 1
ATOM 703 C CA . ARG A 1 96 ? -2.834 -6.171 16.736 1.00 86.44 96 ARG A CA 1
ATOM 704 C C . ARG A 1 96 ? -2.073 -4.842 16.663 1.00 86.44 96 ARG A C 1
ATOM 706 O O . ARG A 1 96 ? -1.969 -4.263 15.587 1.00 86.44 96 ARG A O 1
ATOM 713 N N . GLN A 1 97 ? -1.469 -4.399 17.769 1.00 84.06 97 GLN A N 1
ATOM 714 C CA . GLN A 1 97 ? -0.718 -3.130 17.826 1.00 84.06 97 GLN A CA 1
ATOM 715 C C . GLN A 1 97 ? 0.432 -3.048 16.817 1.00 84.06 97 GLN A C 1
ATOM 717 O O . GLN A 1 97 ? 0.579 -2.039 16.128 1.00 84.06 97 GLN A O 1
ATOM 722 N N . TRP A 1 98 ? 1.211 -4.124 16.669 1.00 84.38 98 TRP A N 1
ATOM 723 C CA . TRP A 1 98 ? 2.327 -4.159 15.717 1.00 84.38 98 TRP A CA 1
ATOM 724 C C . TRP A 1 98 ? 1.863 -4.014 14.260 1.00 84.38 98 TRP A C 1
ATOM 726 O O . TRP A 1 98 ? 2.604 -3.497 13.428 1.00 84.38 98 TRP A O 1
ATOM 736 N N . ALA A 1 99 ? 0.618 -4.394 13.951 1.00 83.00 99 ALA A N 1
ATOM 737 C CA . ALA A 1 99 ? 0.055 -4.251 12.612 1.00 83.00 99 ALA A CA 1
ATOM 738 C C . ALA A 1 99 ? -0.099 -2.782 12.210 1.00 83.00 99 ALA A C 1
ATOM 740 O O . ALA A 1 99 ? 0.029 -2.454 11.034 1.00 83.00 99 ALA A O 1
ATOM 741 N N . ARG A 1 100 ? -0.325 -1.891 13.185 1.00 82.50 100 ARG A N 1
ATOM 742 C CA . ARG A 1 100 ? -0.395 -0.447 12.950 1.00 82.50 100 ARG A CA 1
ATOM 743 C C . ARG A 1 100 ? 0.947 0.086 12.453 1.00 82.50 100 ARG A C 1
ATOM 745 O O . ARG A 1 100 ? 0.982 0.823 11.478 1.00 82.50 100 ARG A O 1
ATOM 752 N N . VAL A 1 101 ? 2.044 -0.336 13.086 1.00 85.31 101 VAL A N 1
ATOM 753 C CA . VAL A 1 101 ? 3.410 0.046 12.687 1.00 85.31 101 VAL A CA 1
ATOM 754 C C . VAL A 1 101 ? 3.719 -0.470 11.285 1.00 85.31 101 VAL A C 1
ATOM 756 O O . VAL A 1 101 ? 4.159 0.299 10.439 1.00 85.31 101 VAL A O 1
ATOM 759 N N . VAL A 1 102 ? 3.413 -1.740 11.007 1.00 85.69 102 VAL A N 1
ATOM 760 C CA . VAL A 1 102 ? 3.622 -2.322 9.672 1.00 85.69 102 VAL A CA 1
ATOM 761 C C . VAL A 1 102 ? 2.797 -1.591 8.612 1.00 85.69 102 VAL A C 1
ATOM 763 O O . VAL A 1 102 ? 3.324 -1.297 7.546 1.00 85.69 102 VAL A O 1
ATOM 766 N N . ALA A 1 103 ? 1.545 -1.231 8.906 1.00 82.88 103 ALA A N 1
ATOM 767 C CA . ALA A 1 103 ? 0.708 -0.457 7.991 1.00 82.88 103 ALA A CA 1
ATOM 768 C C . ALA A 1 103 ? 1.269 0.951 7.723 1.00 82.88 103 ALA A C 1
ATOM 770 O O . ALA A 1 103 ? 1.241 1.390 6.577 1.00 82.88 103 ALA A O 1
ATOM 771 N N . PHE A 1 104 ? 1.819 1.637 8.733 1.00 88.00 104 PHE A N 1
ATOM 772 C CA . PHE A 1 104 ? 2.488 2.930 8.538 1.00 88.00 104 PHE A CA 1
ATOM 773 C C . PHE A 1 104 ? 3.732 2.808 7.662 1.00 88.00 104 PHE A C 1
ATOM 775 O O . PHE A 1 104 ? 3.906 3.603 6.744 1.00 88.00 104 PHE A O 1
ATOM 782 N N . VAL A 1 105 ? 4.579 1.810 7.924 1.00 86.06 105 VAL A N 1
ATOM 783 C CA . VAL A 1 105 ? 5.795 1.578 7.132 1.00 86.06 105 VAL A CA 1
ATOM 784 C C . VAL A 1 105 ? 5.430 1.234 5.688 1.00 86.06 105 VAL A C 1
ATOM 786 O O . VAL A 1 105 ? 6.003 1.797 4.759 1.00 86.06 105 VAL A O 1
ATOM 789 N N . ALA A 1 106 ? 4.439 0.363 5.494 1.00 84.38 106 ALA A N 1
ATOM 790 C CA . ALA A 1 106 ? 3.959 -0.031 4.177 1.00 84.38 106 ALA A CA 1
ATOM 791 C C . ALA A 1 106 ? 3.381 1.169 3.406 1.00 84.38 106 ALA A C 1
ATOM 793 O O . ALA A 1 106 ? 3.833 1.449 2.297 1.00 84.38 106 ALA A O 1
ATOM 794 N N . ALA A 1 107 ? 2.470 1.934 4.020 1.00 83.50 107 ALA A N 1
ATOM 795 C CA . ALA A 1 107 ? 1.891 3.133 3.417 1.00 83.50 107 ALA A CA 1
ATOM 796 C C . ALA A 1 107 ? 2.958 4.199 3.116 1.00 83.50 107 ALA A C 1
ATOM 798 O O . ALA A 1 107 ? 2.945 4.799 2.043 1.00 83.50 107 ALA A O 1
ATOM 799 N N . GLY A 1 108 ? 3.921 4.393 4.022 1.00 85.44 108 GLY A N 1
ATOM 800 C CA . GLY A 1 108 ? 5.049 5.301 3.823 1.00 85.44 108 GLY A CA 1
ATOM 801 C C . GLY A 1 108 ? 5.910 4.908 2.624 1.00 85.44 108 GLY A C 1
ATOM 802 O O . GLY A 1 108 ? 6.253 5.765 1.812 1.00 85.44 108 GLY A O 1
ATOM 803 N N . ALA A 1 109 ? 6.190 3.615 2.444 1.00 84.81 109 ALA A N 1
ATOM 804 C CA . ALA A 1 109 ? 6.908 3.128 1.270 1.00 84.81 109 ALA A CA 1
ATOM 805 C C . ALA A 1 109 ? 6.150 3.438 -0.033 1.00 84.81 109 ALA A C 1
ATOM 807 O O . ALA A 1 109 ? 6.758 3.908 -0.995 1.00 84.81 109 ALA A O 1
ATOM 808 N N . VAL A 1 110 ? 4.820 3.261 -0.057 1.00 85.44 110 VAL A N 1
ATOM 809 C CA . VAL A 1 110 ? 3.995 3.653 -1.217 1.00 85.44 110 VAL A CA 1
ATOM 810 C C . VAL A 1 110 ? 4.096 5.143 -1.487 1.00 85.44 110 VAL A C 1
ATOM 812 O O . VAL A 1 110 ? 4.244 5.534 -2.642 1.00 85.44 110 VAL A O 1
ATOM 815 N N . MET A 1 111 ? 4.027 5.973 -0.446 1.00 83.81 111 MET A N 1
ATOM 816 C CA . MET A 1 111 ? 4.103 7.424 -0.592 1.00 83.81 111 MET A CA 1
ATOM 817 C C . MET A 1 111 ? 5.449 7.868 -1.163 1.00 83.81 111 MET A C 1
ATOM 819 O O . MET A 1 111 ? 5.468 8.725 -2.039 1.00 83.81 111 MET A O 1
ATOM 823 N N . VAL A 1 112 ? 6.562 7.266 -0.734 1.00 84.75 112 VAL A N 1
ATOM 824 C CA . VAL A 1 112 ? 7.891 7.579 -1.282 1.00 84.75 112 VAL A CA 1
ATOM 825 C C . VAL A 1 112 ? 7.974 7.179 -2.755 1.00 84.75 112 VAL A C 1
ATOM 827 O O . VAL A 1 112 ? 8.320 8.010 -3.591 1.00 84.75 112 VAL A O 1
ATOM 830 N N . ILE A 1 113 ? 7.596 5.942 -3.093 1.00 81.62 113 ILE A N 1
ATOM 831 C CA . ILE A 1 113 ? 7.640 5.444 -4.478 1.00 81.62 113 ILE A CA 1
ATOM 832 C C . ILE A 1 113 ? 6.739 6.292 -5.385 1.00 81.62 113 ILE A C 1
ATOM 834 O O . ILE A 1 113 ? 7.145 6.711 -6.466 1.00 81.62 113 ILE A O 1
ATOM 838 N N . SER A 1 114 ? 5.525 6.583 -4.924 1.00 81.88 114 SER A N 1
ATOM 839 C CA . SER A 1 114 ? 4.544 7.366 -5.676 1.00 81.88 114 SER A CA 1
ATOM 840 C C . SER A 1 114 ? 4.940 8.838 -5.771 1.00 81.88 114 SER A C 1
ATOM 842 O O . SER A 1 114 ? 4.700 9.456 -6.799 1.00 81.88 114 SER A O 1
ATOM 844 N N . GLY A 1 115 ? 5.587 9.399 -4.747 1.00 77.19 115 GLY A N 1
ATOM 845 C CA . GLY A 1 115 ? 6.145 10.751 -4.777 1.00 77.19 115 GLY A CA 1
ATOM 846 C C . GLY A 1 115 ? 7.248 10.892 -5.818 1.00 77.19 115 GLY A C 1
ATOM 847 O O . GLY A 1 115 ? 7.207 11.817 -6.625 1.00 77.19 115 GLY A O 1
ATOM 848 N N . VAL A 1 116 ? 8.177 9.933 -5.868 1.00 79.38 116 VAL A N 1
ATOM 849 C CA . VAL A 1 116 ? 9.212 9.882 -6.914 1.00 79.38 116 VAL A CA 1
ATOM 850 C C . VAL A 1 116 ? 8.573 9.734 -8.296 1.00 79.38 116 VAL A C 1
ATOM 852 O O . VAL A 1 116 ? 8.918 10.476 -9.211 1.00 79.38 116 VAL A O 1
ATOM 855 N N . GLY A 1 117 ? 7.592 8.838 -8.439 1.00 76.81 117 GLY A N 1
ATOM 856 C CA . GLY A 1 117 ? 6.857 8.666 -9.691 1.00 76.81 117 GLY A CA 1
ATOM 857 C C . GLY A 1 117 ? 6.135 9.940 -10.136 1.00 76.81 117 GLY A C 1
ATOM 858 O O . GLY A 1 117 ? 6.243 10.332 -11.292 1.00 76.81 117 GLY A O 1
ATOM 859 N N . ALA A 1 118 ? 5.434 10.623 -9.230 1.00 77.06 118 ALA A N 1
ATOM 860 C CA . ALA A 1 118 ? 4.711 11.855 -9.538 1.00 77.06 118 ALA A CA 1
ATOM 861 C C . ALA A 1 118 ? 5.654 12.968 -10.021 1.00 77.06 118 ALA A C 1
ATOM 863 O O . ALA A 1 118 ? 5.345 13.640 -11.002 1.00 77.06 118 ALA A O 1
ATOM 864 N N . LEU A 1 119 ? 6.822 13.118 -9.385 1.00 75.94 119 LEU A N 1
ATOM 865 C CA . LEU A 1 119 ? 7.862 14.058 -9.820 1.00 75.94 119 LEU A CA 1
ATOM 866 C C . LEU A 1 119 ? 8.445 13.689 -11.191 1.00 75.94 119 LEU A C 1
ATOM 868 O O . LEU A 1 119 ? 8.779 14.576 -11.970 1.00 75.94 119 LEU A O 1
ATOM 872 N N . ALA A 1 120 ? 8.515 12.395 -11.505 1.00 72.38 120 ALA A N 1
ATOM 873 C CA . ALA A 1 120 ? 8.926 11.881 -12.810 1.00 72.38 120 ALA A CA 1
ATOM 874 C C . ALA A 1 120 ? 7.807 11.914 -13.874 1.00 72.38 120 ALA A C 1
ATOM 876 O O . ALA A 1 120 ? 7.992 11.398 -14.972 1.00 72.38 120 ALA A O 1
ATOM 877 N N . GLY A 1 121 ? 6.642 12.500 -13.567 1.00 71.50 121 GLY A N 1
ATOM 878 C CA . GLY A 1 121 ? 5.530 12.637 -14.511 1.00 71.50 121 GLY A CA 1
ATOM 879 C C . GLY A 1 121 ? 4.570 11.444 -14.574 1.00 71.50 121 GLY A C 1
ATOM 880 O O . GLY A 1 121 ? 3.745 11.392 -15.480 1.00 71.50 121 GLY A O 1
ATOM 881 N N . ALA A 1 122 ? 4.599 10.513 -13.610 1.00 68.62 122 ALA A N 1
ATOM 882 C CA . ALA A 1 122 ? 3.783 9.283 -13.588 1.00 68.62 122 ALA A CA 1
ATOM 883 C C . ALA A 1 122 ? 2.249 9.481 -13.426 1.00 68.62 122 ALA A C 1
ATOM 885 O O . ALA A 1 122 ? 1.515 8.538 -13.121 1.00 68.62 122 ALA A O 1
ATOM 886 N N . GLY A 1 123 ? 1.735 10.688 -13.664 1.00 76.19 123 GLY A N 1
ATOM 887 C CA . GLY A 1 123 ? 0.312 10.957 -13.864 1.00 76.19 123 GLY A CA 1
ATOM 888 C C . GLY A 1 123 ? -0.597 10.747 -12.646 1.00 76.19 123 GLY A C 1
ATOM 889 O O . GLY A 1 123 ? -0.172 10.678 -11.491 1.00 76.19 123 GLY A O 1
ATOM 890 N N . LEU A 1 124 ? -1.901 10.665 -12.930 1.00 81.81 124 LEU A N 1
ATOM 891 C CA . LEU A 1 124 ? -2.988 10.644 -11.940 1.00 81.81 124 LEU A CA 1
ATOM 892 C C . LEU A 1 124 ? -2.907 9.452 -10.966 1.00 81.81 124 LEU A C 1
ATOM 894 O O . LEU A 1 124 ? -3.332 9.560 -9.817 1.00 81.81 124 LEU A O 1
ATOM 898 N N . LEU A 1 125 ? -2.349 8.322 -11.415 1.00 79.69 125 LEU A N 1
ATOM 899 C CA . LEU A 1 125 ? -2.219 7.106 -10.611 1.00 79.69 125 LEU A CA 1
ATOM 900 C C . LEU A 1 125 ? -1.276 7.316 -9.421 1.00 79.69 125 LEU A C 1
ATOM 902 O O . LEU A 1 125 ? -1.614 6.936 -8.303 1.00 79.69 125 LEU A O 1
ATOM 906 N N . ALA A 1 126 ? -0.129 7.966 -9.635 1.00 81.06 126 ALA A N 1
ATOM 907 C CA . ALA A 1 126 ? 0.821 8.259 -8.565 1.00 81.06 126 ALA A CA 1
ATOM 908 C C . ALA A 1 126 ? 0.203 9.177 -7.494 1.00 81.06 126 ALA A C 1
ATOM 910 O O . ALA A 1 126 ? 0.365 8.944 -6.295 1.00 81.06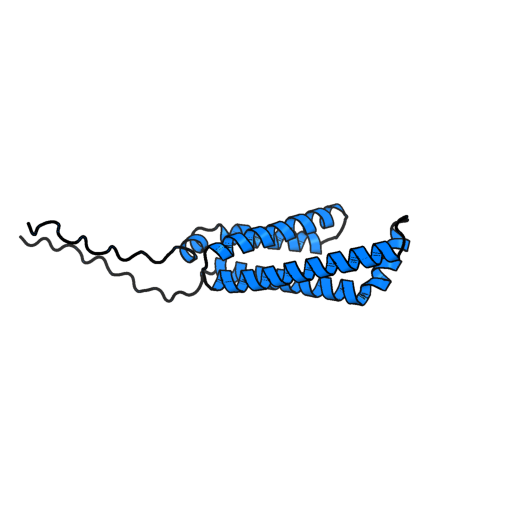 126 ALA A O 1
ATOM 911 N N . VAL A 1 127 ? -0.590 10.167 -7.917 1.00 81.69 127 VAL A N 1
ATOM 912 C CA . VAL A 1 127 ? -1.328 11.060 -7.007 1.00 81.69 127 VAL A CA 1
ATOM 913 C C . VAL A 1 127 ? -2.403 10.297 -6.227 1.00 81.69 127 VAL A C 1
ATOM 915 O O . VAL A 1 127 ? -2.536 10.482 -5.017 1.00 81.69 127 VAL A O 1
ATOM 918 N N . ALA A 1 128 ? -3.141 9.399 -6.885 1.00 84.94 128 ALA A N 1
ATOM 919 C CA . ALA A 1 128 ? -4.148 8.568 -6.227 1.00 84.94 128 ALA A CA 1
ATOM 920 C C . ALA A 1 128 ? -3.528 7.634 -5.172 1.00 84.94 128 ALA A C 1
ATOM 922 O O . ALA A 1 128 ? -4.065 7.508 -4.070 1.00 84.94 128 ALA A O 1
ATOM 923 N N . LEU A 1 129 ? -2.377 7.023 -5.474 1.00 84.25 129 LEU A N 1
ATOM 924 C CA . LEU A 1 129 ? -1.640 6.167 -4.539 1.00 84.25 129 LEU A CA 1
ATOM 925 C C . LEU A 1 129 ? -1.097 6.954 -3.339 1.00 84.25 129 LEU A C 1
ATOM 927 O O . LEU A 1 129 ? -1.217 6.491 -2.203 1.00 84.25 129 LEU A O 1
ATOM 931 N N . LEU A 1 130 ? -0.575 8.163 -3.568 1.00 85.00 130 LEU A N 1
ATOM 932 C CA . LEU A 1 130 ? -0.201 9.097 -2.502 1.00 85.00 130 LEU A CA 1
ATOM 933 C C . LEU A 1 130 ? -1.392 9.412 -1.592 1.00 85.00 130 LEU A C 1
ATOM 935 O O . LEU A 1 130 ? -1.289 9.263 -0.375 1.00 85.00 130 LEU A O 1
ATOM 939 N N . GLY A 1 131 ? -2.529 9.801 -2.175 1.00 85.69 131 GLY A N 1
ATOM 940 C CA . GLY A 1 131 ? -3.746 10.122 -1.429 1.00 85.69 131 GLY A CA 1
ATOM 941 C C . GLY A 1 131 ? -4.273 8.937 -0.618 1.00 85.69 131 GLY A C 1
ATOM 942 O O . GLY A 1 131 ? -4.646 9.099 0.543 1.00 85.69 131 GLY A O 1
ATOM 943 N N . ALA A 1 132 ? -4.240 7.729 -1.186 1.00 86.38 132 ALA A N 1
ATOM 944 C CA . ALA A 1 132 ? -4.605 6.505 -0.479 1.00 86.38 132 ALA A CA 1
ATOM 945 C C . ALA A 1 132 ? -3.648 6.204 0.687 1.00 86.38 132 ALA A C 1
ATOM 947 O O . ALA A 1 132 ? -4.111 5.855 1.774 1.00 86.38 132 ALA A O 1
ATOM 948 N N . GLY A 1 133 ? -2.337 6.395 0.495 1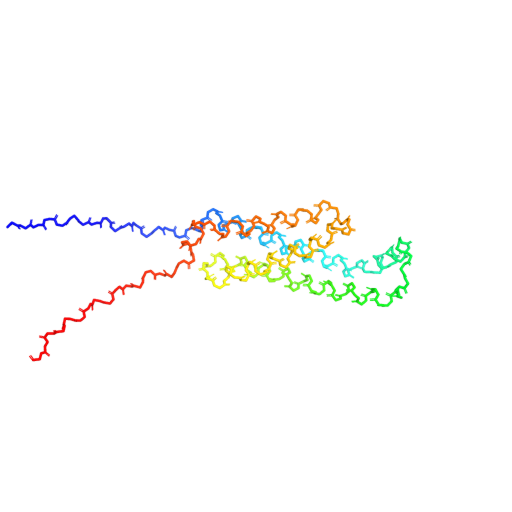.00 83.31 133 GLY A N 1
ATOM 949 C CA . GLY A 1 133 ? -1.332 6.271 1.553 1.00 83.31 133 GLY A CA 1
ATOM 950 C C . GLY A 1 133 ? -1.599 7.232 2.711 1.00 83.31 133 GLY A C 1
ATOM 951 O O . GLY A 1 133 ? -1.741 6.793 3.852 1.00 83.31 133 GLY A O 1
ATOM 952 N N . VAL A 1 134 ? -1.779 8.524 2.414 1.00 87.75 134 VAL A N 1
ATOM 953 C CA . VAL A 1 134 ? -2.146 9.542 3.414 1.00 87.75 134 VAL A CA 1
ATOM 954 C C . VAL A 1 134 ? -3.443 9.160 4.125 1.00 87.75 134 VAL A C 1
ATOM 956 O O . VAL A 1 134 ? -3.497 9.185 5.350 1.00 87.75 134 VAL A O 1
ATOM 959 N N . GLY A 1 135 ? -4.468 8.737 3.381 1.00 88.12 135 GLY A N 1
ATOM 960 C CA . GLY A 1 135 ? -5.752 8.320 3.941 1.00 88.12 135 GLY A CA 1
ATOM 961 C C . GLY A 1 135 ? -5.622 7.173 4.945 1.00 88.12 135 GLY A C 1
ATOM 962 O O . GLY A 1 135 ? -6.199 7.244 6.029 1.00 88.12 135 GLY A O 1
ATOM 963 N N . VAL A 1 136 ? -4.823 6.145 4.634 1.00 85.81 136 VAL A N 1
ATOM 964 C CA . VAL A 1 136 ? -4.536 5.040 5.566 1.00 85.81 136 VAL A CA 1
ATOM 965 C C . VAL A 1 136 ? -3.873 5.561 6.839 1.00 85.81 136 VAL A C 1
ATOM 967 O O . VAL A 1 136 ? -4.328 5.240 7.937 1.00 85.81 136 VAL A O 1
ATOM 970 N N . VAL A 1 137 ? -2.831 6.385 6.704 1.00 87.69 137 VAL A N 1
ATOM 971 C CA . VAL A 1 137 ? -2.095 6.965 7.837 1.00 87.69 137 VAL A CA 1
ATOM 972 C C . VAL A 1 137 ? -3.038 7.789 8.716 1.00 87.69 137 VAL A C 1
ATOM 974 O O . VAL A 1 137 ? -3.144 7.535 9.916 1.00 87.69 137 VAL A O 1
ATOM 977 N N . SER A 1 138 ? -3.779 8.726 8.122 1.00 89.19 138 SER A N 1
ATOM 978 C CA . SER A 1 138 ? -4.702 9.607 8.837 1.00 89.19 138 SER A CA 1
ATOM 979 C C . SER A 1 138 ? -5.804 8.830 9.555 1.00 89.19 138 SER A C 1
ATOM 981 O O . SER A 1 138 ? -6.075 9.114 10.719 1.00 89.19 138 SER A O 1
ATOM 983 N N . LEU A 1 139 ? -6.407 7.822 8.914 1.00 87.38 139 LEU A N 1
ATOM 984 C CA . LEU A 1 139 ? -7.454 6.997 9.529 1.00 87.38 139 LEU A CA 1
ATOM 985 C C . LEU A 1 139 ? -6.928 6.168 10.707 1.00 87.38 139 LEU A C 1
ATOM 987 O O . LEU A 1 139 ? -7.616 6.034 11.717 1.00 87.38 139 LEU A O 1
ATOM 991 N N . LEU A 1 140 ? -5.704 5.639 10.613 1.00 85.69 140 LEU A N 1
ATOM 992 C CA . LEU A 1 140 ? -5.091 4.856 11.692 1.00 85.69 140 LEU A CA 1
ATOM 993 C C . LEU A 1 140 ? -4.595 5.711 12.869 1.00 85.69 140 LEU A C 1
ATOM 995 O O . LEU A 1 140 ? -4.370 5.168 13.954 1.00 85.69 140 LEU A O 1
ATOM 999 N N . MET A 1 141 ? -4.432 7.024 12.678 1.00 87.81 141 MET A N 1
ATOM 1000 C CA . MET A 1 141 ? -4.091 7.969 13.748 1.00 87.81 141 MET A CA 1
ATOM 1001 C C . MET A 1 141 ? -5.305 8.457 14.549 1.00 87.81 141 MET A C 1
ATOM 1003 O O . MET A 1 141 ? -5.120 9.012 15.631 1.00 87.81 141 MET A O 1
ATOM 1007 N N . GLN A 1 142 ? -6.534 8.248 14.068 1.00 88.25 142 GLN A N 1
ATOM 1008 C CA . GLN A 1 142 ? -7.731 8.692 14.786 1.00 88.25 142 GLN A CA 1
ATOM 1009 C C . GLN A 1 142 ? -7.898 7.951 16.122 1.00 88.25 142 GLN A C 1
ATOM 1011 O O . GLN A 1 142 ? -7.606 6.758 16.239 1.00 88.25 142 GLN A O 1
ATOM 1016 N N . SER A 1 143 ? -8.410 8.652 17.137 1.00 76.12 143 SER A N 1
ATOM 1017 C CA . SER A 1 143 ? -8.600 8.118 18.496 1.00 76.12 143 SER A CA 1
ATOM 1018 C C . SER A 1 143 ? -9.500 6.876 18.532 1.00 76.12 143 SER A C 1
ATOM 1020 O O . SER A 1 143 ? -9.253 5.946 19.295 1.00 76.12 143 SER A O 1
ATOM 1022 N N . ALA A 1 144 ? -10.498 6.804 17.649 1.00 79.50 144 ALA A N 1
ATOM 1023 C CA . ALA A 1 144 ? -11.346 5.622 17.502 1.00 79.50 144 ALA A CA 1
ATOM 1024 C C . ALA A 1 144 ? -10.543 4.374 17.083 1.00 79.50 144 ALA A C 1
ATOM 1026 O O . ALA A 1 144 ? -10.783 3.275 17.585 1.00 79.50 144 ALA A O 1
ATOM 1027 N N . ALA A 1 145 ? -9.548 4.541 16.206 1.00 79.69 145 ALA A N 1
ATOM 1028 C CA . ALA A 1 145 ? -8.666 3.458 15.794 1.00 79.69 145 ALA A CA 1
ATOM 1029 C C . ALA A 1 145 ? -7.655 3.104 16.893 1.00 79.69 145 ALA A C 1
ATOM 1031 O O . ALA A 1 145 ? -7.369 1.928 17.087 1.00 79.69 145 ALA A O 1
ATOM 1032 N N . SER A 1 146 ? -7.131 4.073 17.652 1.00 80.50 146 SER A N 1
ATOM 1033 C CA . SER A 1 146 ? -6.165 3.779 18.724 1.00 80.50 146 SER A CA 1
ATOM 1034 C C . SER A 1 146 ? -6.768 2.922 19.842 1.00 80.50 146 SER A C 1
ATOM 1036 O O . SER A 1 146 ? -6.107 1.994 20.307 1.00 80.50 146 SER A O 1
ATOM 1038 N N . LEU A 1 147 ? -8.035 3.159 20.197 1.00 82.00 147 LEU A N 1
ATOM 1039 C CA . LEU A 1 147 ? -8.777 2.348 21.168 1.00 82.00 147 LEU A CA 1
ATOM 1040 C C . LEU A 1 147 ? -8.976 0.901 20.698 1.00 82.00 147 LEU A C 1
ATOM 1042 O O . LEU A 1 147 ? -8.948 -0.017 21.514 1.00 82.00 147 LEU A O 1
ATOM 1046 N N . TRP A 1 148 ? -9.111 0.674 19.388 1.00 81.56 148 TRP A N 1
ATOM 1047 C CA . TRP A 1 148 ? -9.219 -0.673 18.816 1.00 81.56 148 TRP A CA 1
ATOM 1048 C C . TRP A 1 148 ? -7.951 -1.514 19.013 1.00 81.56 148 TRP A C 1
ATOM 1050 O O . TRP A 1 148 ? -8.022 -2.738 19.108 1.00 81.56 148 TRP A O 1
ATOM 1060 N N . PHE A 1 149 ? -6.792 -0.861 19.086 1.00 82.44 149 PHE A N 1
ATOM 1061 C CA . PHE A 1 149 ? -5.508 -1.517 19.310 1.00 82.44 149 PHE A CA 1
ATOM 1062 C C . PHE A 1 149 ? -5.100 -1.551 20.791 1.00 82.44 149 PHE A C 1
ATOM 1064 O O . PHE A 1 149 ? -4.007 -2.024 21.100 1.00 82.44 149 PHE A O 1
ATOM 1071 N N . ALA A 1 150 ? -5.904 -1.027 21.718 1.00 83.12 150 ALA A N 1
ATOM 1072 C CA . ALA A 1 150 ? -5.550 -1.036 23.134 1.00 83.12 150 ALA A CA 1
ATOM 1073 C C . ALA A 1 150 ? -5.524 -2.480 23.681 1.00 83.12 150 ALA A C 1
ATOM 1075 O O . ALA 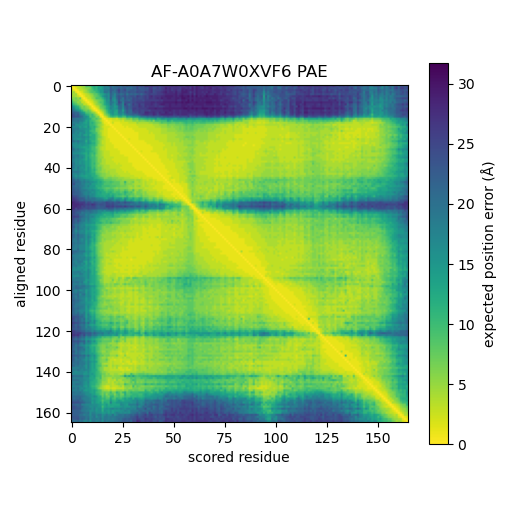A 1 150 ? -6.380 -3.291 23.308 1.00 83.12 150 ALA A O 1
ATOM 1076 N N . PRO A 1 151 ? -4.562 -2.835 24.557 1.00 78.88 151 PRO A N 1
ATOM 1077 C CA . PRO A 1 151 ? -4.591 -4.120 25.239 1.00 78.88 151 PRO A CA 1
ATOM 1078 C C . PRO A 1 151 ? -5.898 -4.249 26.034 1.00 78.88 151 PRO A C 1
ATOM 1080 O O . PRO A 1 151 ? -6.415 -3.234 26.514 1.00 78.88 151 PRO A O 1
ATOM 1083 N N . PRO A 1 152 ? -6.437 -5.469 26.209 1.00 76.69 152 PRO A N 1
ATOM 1084 C CA . PRO A 1 152 ? -7.547 -5.676 27.127 1.00 76.69 152 PRO A CA 1
ATOM 1085 C C . PRO A 1 152 ? -7.180 -5.093 28.497 1.00 76.69 152 PRO A C 1
ATOM 1087 O O . PRO A 1 152 ? -6.026 -5.254 28.908 1.00 76.69 152 PRO A O 1
ATOM 1090 N N . PRO A 1 153 ? -8.115 -4.433 29.205 1.00 77.38 153 PRO A N 1
ATOM 1091 C CA . PRO A 1 153 ? -7.853 -3.996 30.566 1.00 77.38 153 PRO A CA 1
ATOM 1092 C C . PRO A 1 153 ? -7.405 -5.218 31.366 1.00 77.38 153 PRO A C 1
ATOM 1094 O O . PRO A 1 153 ? -8.125 -6.217 31.440 1.00 77.38 153 PRO A O 1
ATOM 1097 N N . VAL A 1 154 ? -6.176 -5.168 31.884 1.00 80.88 154 VAL A N 1
ATOM 1098 C CA . VAL A 1 154 ? -5.663 -6.214 32.765 1.00 80.88 154 VAL A CA 1
ATOM 1099 C C . VAL A 1 154 ? -6.593 -6.194 33.963 1.00 80.88 154 VAL A C 1
ATOM 1101 O O . VAL A 1 154 ? -6.707 -5.159 34.620 1.00 80.88 154 VAL A O 1
ATOM 1104 N N . ALA A 1 155 ? -7.321 -7.290 34.193 1.00 81.31 155 ALA A N 1
ATOM 1105 C CA . ALA A 1 155 ? -8.118 -7.417 35.400 1.00 81.31 155 ALA A CA 1
ATOM 1106 C C . ALA A 1 155 ? -7.164 -7.148 36.560 1.00 81.31 155 ALA A C 1
ATOM 1108 O O . ALA A 1 155 ? -6.173 -7.861 36.710 1.00 81.31 155 ALA A O 1
ATOM 1109 N N . SER A 1 156 ? -7.405 -6.065 37.299 1.00 78.94 156 SER A N 1
ATOM 1110 C CA . SER A 1 156 ? -6.629 -5.743 38.484 1.00 78.94 156 SER A CA 1
ATOM 1111 C C . SER A 1 156 ? -6.686 -6.975 39.373 1.00 78.94 156 SER A C 1
ATOM 1113 O O . SER A 1 156 ? -7.761 -7.309 39.880 1.00 78.94 156 SER A O 1
ATOM 1115 N N . THR A 1 157 ? -5.571 -7.700 39.483 1.00 77.19 157 THR A N 1
ATOM 1116 C CA . THR A 1 157 ? -5.476 -8.830 40.398 1.00 77.19 157 THR A CA 1
ATOM 1117 C C . THR A 1 157 ? -5.870 -8.267 41.756 1.00 77.19 157 THR A C 1
ATOM 1119 O O . THR A 1 157 ? -5.247 -7.283 42.166 1.00 77.19 157 THR A O 1
ATOM 1122 N N . PRO A 1 158 ? -6.934 -8.772 42.406 1.00 78.44 158 PRO A N 1
ATOM 1123 C CA . PRO A 1 158 ? -7.343 -8.240 43.694 1.00 78.44 158 PRO A CA 1
ATOM 1124 C C . PRO A 1 158 ? -6.113 -8.264 44.593 1.00 78.44 158 PRO A C 1
ATOM 1126 O O . PRO A 1 158 ? -5.479 -9.312 44.738 1.00 78.44 158 PRO A O 1
ATOM 1129 N N . SER A 1 159 ? -5.724 -7.088 45.090 1.00 77.50 159 SER A N 1
ATOM 1130 C CA . SER A 1 159 ? -4.600 -6.936 46.004 1.00 77.50 159 SER A CA 1
ATOM 1131 C C . SER A 1 159 ? -4.804 -7.941 47.127 1.00 77.50 159 SER A C 1
ATOM 1133 O O . SER A 1 159 ? -5.798 -7.860 47.855 1.00 77.50 159 SER A O 1
ATOM 1135 N N . ARG A 1 160 ? -3.926 -8.948 47.197 1.00 78.75 160 ARG A N 1
ATOM 1136 C CA . ARG A 1 160 ? -3.941 -9.923 48.283 1.00 78.75 160 ARG A CA 1
ATOM 1137 C C . ARG A 1 160 ? -3.853 -9.097 49.568 1.00 78.75 160 ARG A C 1
ATOM 1139 O O . ARG A 1 160 ? -2.965 -8.262 49.641 1.00 78.75 160 ARG A O 1
ATOM 1146 N N . PRO A 1 161 ? -4.783 -9.229 50.522 1.00 78.31 161 PRO A N 1
ATOM 1147 C CA . PRO A 1 161 ? -4.702 -8.446 51.740 1.00 78.31 161 PRO A CA 1
ATOM 1148 C C . PRO A 1 161 ? -3.431 -8.849 52.495 1.00 78.31 161 PRO A C 1
ATOM 1150 O O . PRO A 1 161 ? -3.301 -9.986 52.958 1.00 78.31 161 PRO A O 1
ATOM 1153 N N . ASP A 1 162 ? -2.487 -7.916 52.558 1.00 76.31 162 ASP A N 1
ATOM 1154 C CA . ASP A 1 162 ? -1.209 -8.011 53.258 1.00 76.31 162 ASP A CA 1
ATOM 1155 C C . ASP A 1 162 ? -1.476 -7.962 54.775 1.00 76.31 162 ASP A C 1
ATOM 1157 O O . ASP A 1 162 ? -1.330 -6.923 55.411 1.00 76.31 162 ASP A O 1
ATOM 1161 N N . GLY A 1 163 ? -1.999 -9.044 55.358 1.00 69.81 163 GLY A N 1
ATOM 1162 C CA . GLY A 1 163 ? -2.495 -8.998 56.742 1.00 69.81 163 GLY A CA 1
ATOM 1163 C C . GLY A 1 163 ? -2.521 -10.317 57.507 1.00 69.81 163 GLY A C 1
ATOM 1164 O O . GLY A 1 163 ? -3.241 -10.412 58.494 1.00 69.81 163 GLY A O 1
ATOM 1165 N N . TRP A 1 164 ? -1.767 -11.332 57.079 1.00 60.12 164 TRP A N 1
ATOM 1166 C CA . TRP A 1 164 ? -1.619 -12.583 57.832 1.00 60.12 164 TRP A CA 1
ATOM 1167 C C . TRP A 1 164 ? -0.153 -12.770 58.230 1.00 60.12 164 TRP A C 1
ATOM 1169 O O . TRP A 1 164 ? 0.593 -13.477 57.552 1.00 60.12 164 TRP A O 1
ATOM 1179 N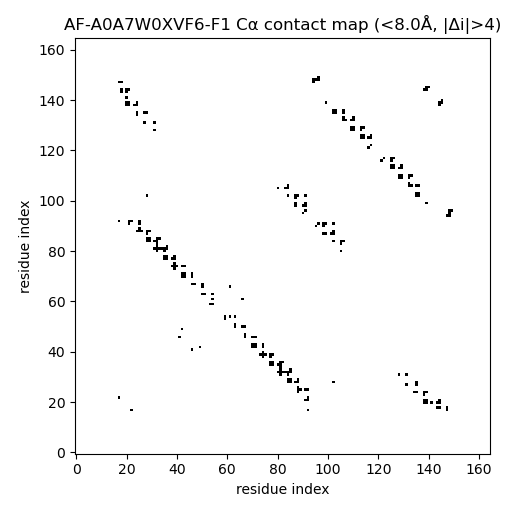 N . THR A 1 165 ? 0.258 -12.099 59.304 1.00 74.69 165 THR A N 1
ATOM 1180 C CA . THR A 1 165 ? 1.475 -12.411 60.069 1.00 74.69 165 THR A CA 1
ATOM 1181 C C . THR A 1 165 ? 1.116 -12.500 61.534 1.00 74.69 165 THR A C 1
ATOM 1183 O O . THR A 1 165 ? 0.409 -11.568 61.983 1.00 74.69 165 THR A O 1
#

Nearest PDB structures (foldseek):
  4jc7-assembly1_A  TM=3.914E-01  e=4.402E+00  Homo sapiens
  4jrz-assembly1_A  TM=2.959E-01  e=7.994E+00  Homo sapiens

pLDDT: mean 81.32, std 9.68, range [49.75, 92.31]

Sequence (165 aa):
MDELTPRQPTAPASSRLPPREVRIATGLLFALGAVMTLNAIAALVFRGDIARSAQDDMAVVIPADQLSTLLTVASVLLLVLGTLHVLAGVYVRRGRQWARVVAFVAAGAVMVISGVGALAGAGLLAVALLGAGVGVVSLLMQSAASLWFAPPPVASTPSRPDGWT

Mean predicted aligned error: 9.4 Å